Protein AF-D7FXJ7-F1 (afdb_monomer_lite)

Structure (mmCIF, N/CA/C/O backbone):
data_AF-D7FXJ7-F1
#
_entry.id   AF-D7FXJ7-F1
#
loop_
_atom_site.group_PDB
_atom_site.id
_atom_site.type_symbol
_atom_site.label_atom_id
_atom_site.label_alt_id
_atom_site.label_comp_id
_atom_site.label_asym_id
_atom_site.label_entity_id
_atom_site.label_seq_id
_atom_site.pdbx_PDB_ins_code
_atom_site.Cartn_x
_atom_site.Cartn_y
_atom_site.Cartn_z
_atom_site.occupancy
_atom_site.B_iso_or_equiv
_atom_site.auth_seq_id
_atom_site.auth_comp_id
_atom_site.auth_asym_id
_atom_site.auth_atom_id
_atom_site.pdbx_PDB_model_num
ATOM 1 N N . MET A 1 1 ? 1.749 8.175 24.362 1.00 46.69 1 MET A N 1
ATOM 2 C CA . MET A 1 1 ? 0.366 8.619 24.632 1.00 46.69 1 MET A CA 1
ATOM 3 C C . MET A 1 1 ? -0.011 9.619 23.562 1.00 46.69 1 MET A C 1
ATOM 5 O O . MET A 1 1 ? 0.792 10.504 23.292 1.00 46.69 1 MET A O 1
ATOM 9 N N . ALA A 1 2 ? -1.155 9.429 22.905 1.00 59.50 2 ALA A N 1
ATOM 10 C CA . ALA A 1 2 ? -1.706 10.462 22.036 1.00 59.50 2 ALA A CA 1
ATOM 11 C C . ALA A 1 2 ? -2.046 11.692 22.889 1.00 59.50 2 ALA A C 1
ATOM 13 O O . ALA A 1 2 ? -2.495 11.543 24.021 1.00 59.50 2 ALA A O 1
ATOM 14 N N . PHE A 1 3 ? -1.781 12.883 22.360 1.00 66.38 3 PHE A N 1
ATOM 15 C CA . PHE A 1 3 ? -2.050 14.143 23.058 1.00 66.38 3 PHE A CA 1
ATOM 16 C C . PHE A 1 3 ? -3.516 14.591 22.929 1.00 66.38 3 PHE A C 1
ATOM 18 O O . PHE A 1 3 ? -3.937 15.484 23.654 1.00 66.38 3 PHE A O 1
ATOM 25 N N . GLU A 1 4 ? -4.284 13.982 22.018 1.00 75.94 4 GLU A N 1
ATOM 26 C CA . GLU A 1 4 ? -5.730 14.180 21.882 1.00 75.94 4 GLU A CA 1
ATOM 27 C C . GLU A 1 4 ? -6.490 12.946 22.372 1.00 75.94 4 GLU A C 1
ATOM 29 O O . GLU A 1 4 ? -6.101 11.810 22.073 1.00 75.94 4 GLU A O 1
ATOM 34 N N . ASP A 1 5 ? -7.609 13.195 23.056 1.00 79.75 5 ASP A N 1
ATOM 35 C CA . ASP A 1 5 ? -8.573 12.162 23.413 1.00 79.75 5 ASP A CA 1
ATOM 36 C C . ASP A 1 5 ? -9.191 11.522 22.153 1.00 79.75 5 ASP A C 1
ATOM 38 O O . ASP A 1 5 ? -9.406 12.199 21.137 1.00 79.75 5 ASP A O 1
ATOM 42 N N . PRO A 1 6 ? -9.495 10.214 22.193 1.00 80.44 6 PRO A N 1
ATOM 43 C CA . PRO A 1 6 ? -10.129 9.519 21.082 1.00 80.44 6 PRO A CA 1
ATOM 44 C C . PRO A 1 6 ? -11.513 10.110 20.785 1.00 80.44 6 PRO A C 1
ATOM 46 O O . PRO A 1 6 ? -12.365 10.243 21.662 1.00 80.44 6 PRO A O 1
ATOM 49 N N . LYS A 1 7 ? -11.742 10.452 19.513 1.00 84.81 7 LYS A N 1
ATOM 50 C CA . LYS A 1 7 ? -12.994 11.061 19.024 1.00 84.81 7 LYS A CA 1
ATOM 51 C C . LYS A 1 7 ? -14.056 10.012 18.673 1.00 84.81 7 LYS A C 1
ATOM 53 O O . LYS A 1 7 ? -15.235 10.341 18.559 1.00 84.81 7 LYS A O 1
ATOM 58 N N . PHE A 1 8 ? -13.644 8.759 18.492 1.00 87.06 8 PHE A N 1
ATOM 59 C CA . PHE A 1 8 ? -14.483 7.618 18.128 1.00 87.06 8 PHE A CA 1
ATOM 60 C C . PHE A 1 8 ? -14.301 6.461 19.121 1.00 87.06 8 PHE A C 1
ATOM 62 O O . PHE A 1 8 ? -13.324 6.457 19.872 1.00 87.06 8 PHE A O 1
ATOM 69 N N . PRO A 1 9 ? -15.220 5.473 19.135 1.00 86.81 9 PRO A N 1
ATOM 70 C CA . PRO A 1 9 ? -15.098 4.311 20.006 1.00 86.81 9 PRO A CA 1
ATOM 71 C C . PRO A 1 9 ? -13.757 3.602 19.801 1.00 86.81 9 PRO A C 1
ATOM 73 O O . PRO A 1 9 ? -13.431 3.173 18.693 1.00 86.81 9 PRO A O 1
ATOM 76 N N . VAL A 1 10 ? -12.982 3.486 20.877 1.00 88.56 10 VAL A N 1
ATOM 77 C CA . VAL A 1 10 ? -11.701 2.778 20.867 1.00 88.56 10 VAL A CA 1
ATOM 78 C C . VAL A 1 10 ? -11.975 1.281 20.850 1.00 88.56 10 VAL A C 1
ATOM 80 O O . VAL A 1 10 ? -12.662 0.767 21.730 1.00 88.56 10 VAL A O 1
ATOM 83 N N . THR A 1 11 ? -11.431 0.588 19.853 1.00 87.81 11 THR A N 1
ATOM 84 C CA . THR A 1 11 ? -11.492 -0.879 19.777 1.00 87.81 11 THR A CA 1
ATOM 85 C C . THR A 1 11 ? -10.275 -1.501 20.455 1.00 87.81 11 THR A C 1
ATOM 87 O O . THR A 1 11 ? -10.416 -2.434 21.239 1.00 87.81 11 THR A O 1
ATOM 90 N N . ASP A 1 12 ? -9.086 -0.960 20.181 1.00 86.19 12 ASP A N 1
ATOM 91 C CA . ASP A 1 12 ? -7.822 -1.384 20.781 1.00 86.19 12 ASP A CA 1
ATOM 92 C C . ASP A 1 12 ? -6.934 -0.144 21.013 1.00 86.19 12 ASP A C 1
ATOM 94 O O . ASP A 1 12 ? -6.578 0.541 20.048 1.00 86.19 12 ASP A O 1
ATOM 98 N N . PRO A 1 13 ? -6.594 0.193 22.270 1.00 82.38 13 PRO A N 1
ATOM 99 C CA . PRO A 1 13 ? -5.785 1.367 22.592 1.00 82.38 13 PRO A CA 1
ATOM 100 C C . PRO A 1 13 ? -4.293 1.208 22.256 1.00 82.38 13 PRO A C 1
ATOM 102 O O . PRO A 1 13 ? -3.591 2.218 22.164 1.00 82.38 13 PRO A O 1
ATOM 105 N N . ALA A 1 14 ? -3.788 -0.019 22.085 1.00 86.81 14 ALA A N 1
ATOM 106 C CA . ALA A 1 14 ? -2.379 -0.283 21.783 1.00 86.81 14 ALA A CA 1
ATOM 107 C C . ALA A 1 14 ? -2.223 -1.463 20.804 1.00 86.81 14 ALA A C 1
ATOM 109 O O . ALA A 1 14 ? -1.624 -2.486 21.152 1.00 86.81 14 ALA A O 1
ATOM 110 N N . PRO A 1 15 ? -2.730 -1.330 19.564 1.00 85.75 15 PRO A N 1
ATOM 111 C CA . PRO A 1 15 ? -2.773 -2.441 18.633 1.00 85.75 15 PRO A CA 1
ATOM 112 C C . PRO A 1 15 ? -1.375 -2.822 18.149 1.00 85.75 15 PRO A C 1
ATOM 114 O O . PRO A 1 15 ? -0.576 -1.986 17.716 1.00 85.75 15 PRO A O 1
ATOM 117 N N . GLY A 1 16 ? -1.097 -4.124 18.186 1.00 88.88 16 GLY A N 1
ATOM 118 C CA . GLY A 1 16 ? 0.100 -4.699 17.589 1.00 88.88 16 GLY A CA 1
ATOM 119 C C . GLY A 1 16 ? 0.068 -4.638 16.059 1.00 88.88 16 GLY A C 1
ATOM 120 O O . GLY A 1 16 ? -0.986 -4.517 15.434 1.00 88.88 16 GLY A O 1
ATOM 121 N N . MET A 1 17 ? 1.238 -4.790 15.434 1.00 86.38 17 MET A N 1
ATOM 122 C CA . MET A 1 17 ? 1.391 -4.718 13.975 1.00 86.38 17 MET A CA 1
ATOM 123 C C . MET A 1 17 ? 0.469 -5.696 13.221 1.00 86.38 17 MET A C 1
ATOM 125 O O . MET A 1 17 ? -0.135 -5.320 12.218 1.00 86.38 17 MET A O 1
ATOM 129 N N . GLY A 1 18 ? 0.310 -6.926 13.726 1.00 88.81 18 GLY A N 1
ATOM 130 C CA . GLY A 1 18 ? -0.577 -7.928 13.125 1.00 88.81 18 GLY A CA 1
ATOM 131 C C . GLY A 1 18 ? -2.048 -7.500 13.111 1.00 88.81 18 GLY A C 1
ATOM 132 O O . GLY A 1 18 ? -2.723 -7.674 12.102 1.00 88.81 18 GLY A O 1
ATOM 133 N N . THR A 1 19 ? -2.525 -6.866 14.184 1.00 90.50 19 THR A N 1
ATOM 134 C CA . THR A 1 19 ? -3.902 -6.358 14.284 1.00 90.50 19 THR A CA 1
ATOM 135 C C . THR A 1 19 ? -4.133 -5.187 13.332 1.00 90.50 19 THR A C 1
ATOM 137 O O . THR A 1 19 ? -5.157 -5.131 12.657 1.00 90.50 19 THR A O 1
ATOM 140 N N . VAL A 1 20 ? -3.159 -4.278 13.214 1.00 90.94 20 VAL A N 1
ATOM 141 C CA . VAL A 1 20 ? -3.244 -3.121 12.307 1.00 90.94 20 VAL A CA 1
ATOM 142 C C . VAL A 1 20 ? -3.367 -3.569 10.851 1.00 90.94 20 VAL A C 1
ATOM 144 O O . VAL A 1 20 ? -4.261 -3.105 10.142 1.00 90.94 20 VAL A O 1
ATOM 147 N N . PHE A 1 21 ? -2.508 -4.490 10.405 1.00 90.12 21 PHE A N 1
ATOM 148 C CA . PHE A 1 21 ? -2.560 -4.995 9.030 1.00 90.12 21 PHE A CA 1
ATOM 149 C C . PHE A 1 21 ? -3.716 -5.979 8.791 1.00 90.12 21 PHE A C 1
ATOM 151 O O . PHE A 1 21 ? -4.219 -6.058 7.673 1.00 90.12 21 PHE A O 1
ATOM 158 N N . GLY A 1 22 ? -4.188 -6.678 9.826 1.00 89.56 22 GLY A N 1
ATOM 159 C CA . GLY A 1 22 ? -5.402 -7.498 9.760 1.00 89.56 22 GLY A CA 1
ATOM 160 C C . GLY A 1 22 ? -6.696 -6.680 9.662 1.00 89.56 22 GLY A C 1
ATOM 161 O O . GLY A 1 22 ? -7.694 -7.181 9.155 1.00 89.56 22 GLY A O 1
ATOM 162 N N . ASN A 1 23 ? -6.675 -5.416 10.097 1.00 91.94 23 ASN A N 1
ATOM 163 C CA . ASN A 1 23 ? -7.814 -4.492 10.072 1.00 91.94 23 ASN A CA 1
ATOM 164 C C . ASN A 1 23 ? -7.815 -3.545 8.849 1.00 91.94 23 ASN A C 1
ATOM 166 O O . ASN A 1 23 ? -8.461 -2.491 8.853 1.00 91.94 23 ASN A O 1
ATOM 170 N N . LEU A 1 24 ? -7.063 -3.879 7.796 1.00 92.12 24 LEU A N 1
ATOM 171 C CA . LEU A 1 24 ? -7.110 -3.133 6.539 1.00 92.12 24 LEU A CA 1
ATOM 172 C C . LEU A 1 24 ? -8.466 -3.308 5.849 1.00 92.12 24 LEU A C 1
ATOM 174 O O . LEU A 1 24 ? -9.013 -4.407 5.785 1.00 92.12 24 LEU A O 1
ATOM 178 N N . ASN A 1 25 ? -8.990 -2.221 5.288 1.00 92.50 25 ASN A N 1
ATOM 179 C CA . ASN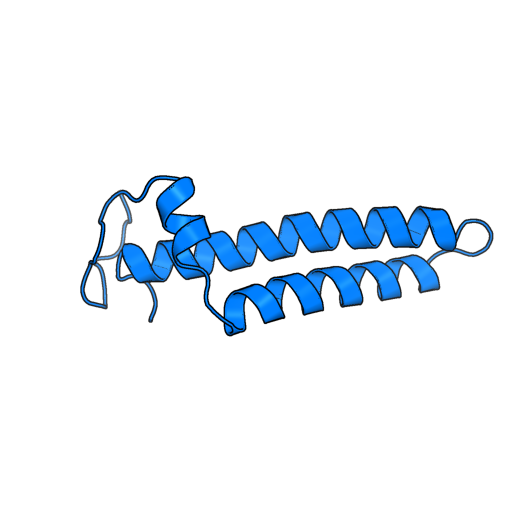 A 1 25 ? -10.223 -2.228 4.508 1.00 92.50 25 ASN A CA 1
ATOM 180 C C . ASN A 1 25 ? -9.954 -1.964 3.015 1.00 92.50 25 ASN A C 1
ATOM 182 O O . ASN A 1 25 ? -8.828 -1.691 2.594 1.00 92.50 25 ASN A O 1
ATOM 186 N N . ALA A 1 26 ? -11.011 -2.024 2.200 1.00 93.75 26 ALA A N 1
ATOM 187 C CA . ALA A 1 26 ? -10.913 -1.805 0.757 1.00 93.75 26 ALA A CA 1
ATOM 188 C C . ALA A 1 26 ? -10.297 -0.439 0.391 1.00 93.75 26 ALA A C 1
ATOM 190 O O . ALA A 1 26 ? -9.548 -0.344 -0.580 1.00 93.75 26 ALA A O 1
ATOM 191 N N . THR A 1 27 ? -10.564 0.606 1.178 1.00 93.75 27 THR A N 1
ATOM 192 C CA . THR A 1 27 ? -10.015 1.953 0.960 1.00 93.75 27 THR A CA 1
ATOM 193 C C . THR A 1 27 ? -8.517 2.008 1.246 1.00 93.75 27 THR A C 1
ATOM 195 O O . THR A 1 27 ? -7.779 2.690 0.533 1.00 93.75 27 THR A O 1
ATOM 198 N N . ASP A 1 28 ? -8.033 1.278 2.249 1.00 93.38 28 ASP A N 1
ATOM 199 C CA . ASP A 1 28 ? -6.600 1.214 2.533 1.00 93.38 28 ASP A CA 1
ATOM 200 C C . ASP A 1 28 ? -5.861 0.438 1.443 1.00 93.38 28 ASP A C 1
ATOM 202 O O . ASP A 1 28 ? -4.824 0.888 0.960 1.00 93.38 28 ASP A O 1
ATOM 206 N N . VAL A 1 29 ? -6.430 -0.681 0.982 1.00 93.69 29 VAL A N 1
ATOM 207 C CA . VAL A 1 29 ? -5.882 -1.439 -0.153 1.00 93.69 29 VAL A CA 1
ATOM 208 C C . VAL A 1 29 ? -5.847 -0.563 -1.405 1.00 93.69 29 VAL A C 1
ATOM 210 O O . VAL A 1 29 ? -4.822 -0.497 -2.082 1.00 93.69 29 VAL A O 1
ATOM 213 N N . ALA A 1 30 ? -6.920 0.184 -1.681 1.00 95.88 30 ALA A N 1
ATOM 214 C CA . ALA A 1 30 ? -6.946 1.146 -2.779 1.00 95.88 30 ALA A CA 1
ATOM 215 C C . ALA A 1 30 ? -5.867 2.229 -2.616 1.00 95.88 30 ALA A C 1
ATOM 217 O O . ALA A 1 30 ? -5.210 2.584 -3.591 1.00 95.88 30 ALA A O 1
ATOM 218 N N . THR A 1 31 ? -5.626 2.707 -1.392 1.00 94.19 31 THR A N 1
ATOM 219 C CA . THR A 1 31 ? -4.566 3.685 -1.095 1.00 94.19 31 THR A CA 1
ATOM 220 C C . THR A 1 31 ? -3.186 3.120 -1.430 1.00 94.19 31 THR A C 1
ATOM 222 O O . THR A 1 31 ? -2.400 3.791 -2.099 1.00 94.19 31 THR A O 1
ATOM 225 N N . VAL A 1 32 ? -2.904 1.872 -1.044 1.00 95.88 32 VAL A N 1
ATOM 226 C CA . VAL A 1 32 ? -1.645 1.187 -1.382 1.00 95.88 32 VAL A CA 1
ATOM 227 C C . VAL A 1 32 ? -1.491 1.047 -2.895 1.00 95.88 32 VAL A C 1
ATOM 229 O O . VAL A 1 32 ? -0.435 1.370 -3.441 1.00 95.88 32 VAL A O 1
ATOM 232 N N . VAL A 1 33 ? -2.543 0.606 -3.589 1.00 96.25 33 VAL A N 1
ATOM 233 C CA . VAL A 1 33 ? -2.527 0.407 -5.045 1.00 96.25 33 VAL A CA 1
ATOM 234 C C . VAL A 1 33 ? -2.304 1.728 -5.778 1.00 96.25 33 VAL A C 1
ATOM 236 O O . VAL A 1 33 ? -1.436 1.800 -6.646 1.00 96.25 33 VAL A O 1
ATOM 239 N N . VAL A 1 34 ? -3.030 2.786 -5.412 1.00 96.44 34 VAL A N 1
ATOM 240 C CA . VAL A 1 34 ? -2.899 4.110 -6.036 1.00 96.44 34 VAL A CA 1
ATOM 241 C C . VAL A 1 34 ? -1.517 4.705 -5.772 1.00 96.44 34 VAL A C 1
ATOM 243 O O . VAL A 1 34 ? -0.894 5.214 -6.703 1.00 96.44 34 VAL A O 1
ATOM 246 N N . ALA A 1 35 ? -0.997 4.600 -4.546 1.00 95.62 35 ALA A N 1
ATOM 247 C CA . ALA A 1 35 ? 0.346 5.076 -4.215 1.00 95.62 35 ALA A CA 1
ATOM 248 C C . ALA A 1 35 ? 1.428 4.327 -5.012 1.00 95.62 35 ALA A C 1
ATOM 250 O O . ALA A 1 35 ? 2.326 4.947 -5.588 1.00 95.62 35 ALA A O 1
ATOM 251 N N . THR A 1 36 ? 1.314 3.001 -5.106 1.00 96.12 36 THR A N 1
ATOM 252 C CA . THR A 1 36 ? 2.243 2.141 -5.856 1.00 96.12 36 THR A CA 1
ATOM 253 C C . THR A 1 36 ? 2.188 2.425 -7.356 1.00 96.12 36 THR A C 1
ATOM 255 O O . THR A 1 36 ? 3.216 2.654 -7.987 1.00 96.12 36 THR A O 1
ATOM 258 N N . ALA A 1 37 ? 0.992 2.463 -7.943 1.00 95.56 37 ALA A N 1
ATOM 259 C CA . ALA A 1 37 ? 0.821 2.706 -9.372 1.00 95.56 37 ALA A CA 1
ATOM 260 C C . ALA A 1 37 ? 1.224 4.137 -9.760 1.00 95.56 37 ALA A C 1
ATOM 262 O O . ALA A 1 37 ? 1.911 4.338 -10.762 1.00 95.56 37 ALA A O 1
ATOM 263 N N . GLY A 1 38 ? 0.841 5.129 -8.951 1.00 95.38 38 GLY A N 1
ATOM 264 C CA . GLY A 1 38 ? 1.163 6.535 -9.189 1.00 95.38 38 GLY A CA 1
ATOM 265 C C . GLY A 1 38 ? 2.667 6.801 -9.156 1.00 95.38 38 GLY A C 1
ATOM 266 O O . GLY A 1 38 ? 3.207 7.424 -10.070 1.00 95.38 38 GLY A O 1
ATOM 267 N N . SER A 1 39 ? 3.364 6.271 -8.150 1.00 93.81 39 SER A N 1
ATOM 268 C CA . SER A 1 39 ? 4.825 6.386 -8.037 1.00 93.81 39 SER A CA 1
ATOM 269 C C . SER A 1 39 ? 5.569 5.624 -9.139 1.00 93.81 39 SER A C 1
ATOM 271 O O . SER A 1 39 ? 6.494 6.173 -9.739 1.00 93.81 39 SER A O 1
ATOM 273 N N . ALA A 1 40 ? 5.139 4.406 -9.482 1.00 94.38 40 ALA A N 1
ATOM 274 C CA . ALA A 1 40 ? 5.713 3.640 -10.586 1.00 94.38 40 ALA A CA 1
ATOM 275 C C . ALA A 1 40 ? 5.579 4.386 -11.923 1.00 94.38 40 ALA A C 1
ATOM 277 O O . ALA A 1 40 ? 6.557 4.520 -12.663 1.00 94.38 40 ALA A O 1
ATOM 278 N N . ALA A 1 41 ? 4.390 4.923 -12.215 1.00 93.94 41 ALA A N 1
ATOM 279 C CA . ALA A 1 41 ? 4.129 5.694 -13.428 1.00 93.94 41 ALA A CA 1
ATOM 280 C C . ALA A 1 41 ? 4.957 6.989 -13.474 1.00 93.94 41 ALA A C 1
ATOM 282 O O . ALA A 1 41 ? 5.529 7.329 -14.516 1.00 93.94 41 ALA A O 1
ATOM 283 N N . TRP A 1 42 ? 5.068 7.688 -12.341 1.00 92.81 42 TRP A N 1
ATOM 284 C CA . TRP A 1 42 ? 5.890 8.890 -12.219 1.00 92.81 42 TRP A CA 1
ATOM 285 C C . TRP A 1 42 ? 7.365 8.595 -12.517 1.00 92.81 42 TRP A C 1
ATOM 287 O O . TRP A 1 42 ? 7.975 9.241 -13.375 1.00 92.81 42 TRP A O 1
ATOM 297 N N . CYS A 1 43 ? 7.926 7.564 -11.884 1.00 91.12 43 CYS A N 1
ATOM 298 C CA . CYS A 1 43 ? 9.319 7.179 -12.084 1.00 91.12 43 CYS A CA 1
ATOM 299 C C . CYS A 1 43 ? 9.580 6.626 -13.493 1.00 91.12 43 CYS A C 1
ATOM 301 O O . CYS A 1 43 ? 10.611 6.941 -14.091 1.00 91.12 43 CYS A O 1
ATOM 303 N N . PHE A 1 44 ? 8.643 5.889 -14.092 1.00 90.56 44 PHE A N 1
ATOM 304 C CA . PHE A 1 44 ? 8.773 5.452 -15.485 1.00 90.56 44 PHE A CA 1
ATOM 305 C C . PHE A 1 44 ? 8.910 6.640 -16.453 1.00 90.56 44 PHE A C 1
ATOM 307 O O . PHE A 1 44 ? 9.693 6.595 -17.405 1.00 90.56 44 PHE A O 1
ATOM 314 N N . LYS A 1 45 ? 8.166 7.727 -16.211 1.00 89.88 45 LYS A N 1
ATOM 315 C CA . LYS A 1 45 ? 8.179 8.926 -17.063 1.00 89.88 45 LYS A CA 1
ATOM 316 C C . LYS A 1 45 ? 9.407 9.816 -16.830 1.00 89.88 45 LYS A C 1
ATOM 318 O O . LYS A 1 45 ? 9.862 10.461 -17.775 1.00 89.88 45 LYS A O 1
ATOM 323 N N . GLY A 1 46 ? 9.937 9.849 -15.607 1.00 83.19 46 GLY A N 1
ATOM 324 C CA . GLY A 1 46 ? 10.956 10.813 -15.175 1.00 83.19 46 GLY A CA 1
ATOM 325 C C . GLY A 1 46 ? 12.367 10.624 -15.745 1.00 83.19 46 GLY A C 1
ATOM 326 O O . GLY A 1 46 ? 13.131 11.584 -15.767 1.00 83.19 46 GLY A O 1
ATOM 327 N N . VAL A 1 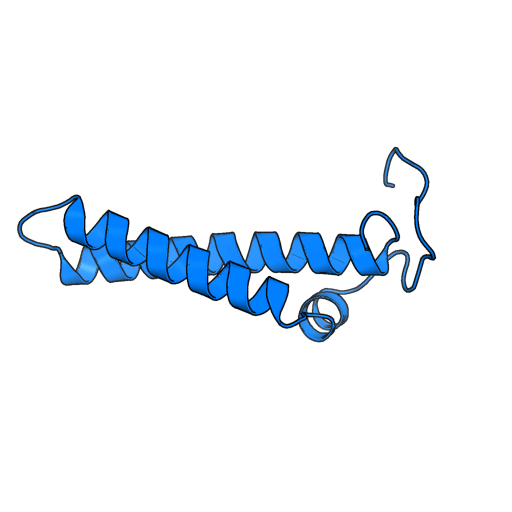47 ? 12.733 9.430 -16.230 1.00 85.81 47 VAL A N 1
ATOM 328 C CA . VAL A 1 47 ? 14.108 9.137 -16.687 1.00 85.81 47 VAL A CA 1
ATOM 329 C C . VAL A 1 47 ? 14.101 8.464 -18.062 1.00 85.81 47 VAL A C 1
ATOM 331 O O . VAL A 1 47 ? 13.310 7.561 -18.324 1.00 85.81 47 VAL A O 1
ATOM 334 N N . LYS A 1 48 ? 14.986 8.888 -18.974 1.00 84.56 48 LYS A N 1
ATOM 335 C CA . LYS A 1 48 ? 15.217 8.215 -20.267 1.00 84.56 48 LYS A CA 1
ATOM 336 C C . LYS A 1 48 ? 16.410 7.257 -20.138 1.00 84.56 48 LYS A C 1
ATOM 338 O O . LYS A 1 48 ? 17.407 7.611 -19.529 1.00 84.56 48 LYS A O 1
ATOM 343 N N . GLY A 1 49 ? 16.296 6.047 -20.691 1.00 86.69 49 GLY A N 1
ATOM 344 C CA . GLY A 1 49 ? 17.360 5.026 -20.691 1.00 86.69 49 GLY A CA 1
ATOM 345 C C . GLY A 1 49 ? 17.190 3.902 -19.659 1.00 86.69 49 GLY A C 1
ATOM 346 O O . GLY A 1 49 ? 17.457 2.754 -19.982 1.00 86.69 49 GLY A O 1
ATOM 347 N N . VAL A 1 50 ? 16.649 4.189 -18.468 1.00 91.00 50 VAL A N 1
ATOM 348 C CA . VAL A 1 50 ? 16.470 3.197 -17.376 1.00 91.00 50 VAL A CA 1
ATOM 349 C C . VAL A 1 50 ? 15.032 3.129 -16.852 1.00 91.00 50 VAL A C 1
ATOM 351 O O . VAL A 1 50 ? 14.784 2.919 -15.669 1.00 91.00 50 VAL A O 1
ATOM 354 N N . ARG A 1 51 ? 14.054 3.311 -17.743 1.00 89.44 51 ARG A N 1
ATOM 355 C CA . ARG A 1 51 ? 12.627 3.421 -17.387 1.00 89.44 51 ARG A CA 1
ATOM 356 C C . ARG A 1 51 ? 12.090 2.232 -16.596 1.00 89.44 51 ARG A C 1
ATOM 358 O O . ARG A 1 51 ? 11.364 2.439 -15.633 1.00 89.44 51 ARG A O 1
ATOM 365 N N . GLY A 1 52 ? 12.456 1.011 -16.993 1.00 90.31 52 GLY A N 1
ATOM 366 C CA . GLY A 1 52 ? 12.034 -0.217 -16.313 1.00 90.31 52 GLY A CA 1
ATOM 367 C C . GLY A 1 52 ? 12.534 -0.272 -14.866 1.00 90.31 52 GLY A C 1
ATOM 368 O O . GLY A 1 52 ? 11.712 -0.229 -13.955 1.00 90.31 52 GLY A O 1
ATOM 369 N N . PRO A 1 53 ? 13.861 -0.275 -14.634 1.00 92.94 53 PRO A N 1
ATOM 370 C CA . PRO A 1 53 ? 14.421 -0.249 -13.283 1.00 92.94 53 PRO A CA 1
ATOM 371 C C . PRO A 1 53 ? 13.925 0.932 -12.441 1.00 92.94 53 PRO A C 1
ATOM 373 O O . PRO A 1 53 ? 13.579 0.754 -11.276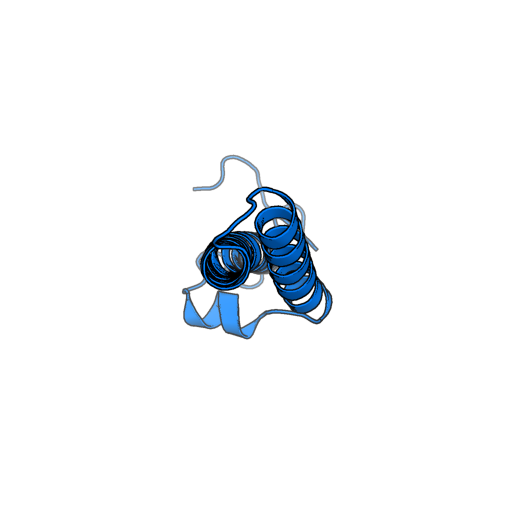 1.00 92.94 53 PRO A O 1
ATOM 376 N N . ASN A 1 54 ? 13.808 2.126 -13.031 1.00 93.00 54 ASN A N 1
ATOM 377 C CA . ASN A 1 54 ? 13.324 3.299 -12.307 1.00 93.00 54 ASN A CA 1
ATOM 378 C C . ASN A 1 54 ? 11.851 3.157 -11.892 1.00 93.00 54 ASN A C 1
ATOM 380 O O . ASN A 1 54 ? 11.483 3.561 -10.794 1.00 93.00 54 ASN A O 1
ATOM 384 N N . ALA A 1 55 ? 11.008 2.548 -12.729 1.00 93.50 55 ALA A N 1
ATOM 385 C CA . ALA A 1 55 ? 9.622 2.250 -12.376 1.00 93.50 55 ALA A CA 1
ATOM 386 C C . ALA A 1 55 ? 9.513 1.221 -11.244 1.00 93.50 55 ALA A C 1
ATOM 388 O O . ALA A 1 55 ? 8.640 1.369 -10.396 1.00 93.50 55 ALA A O 1
ATOM 389 N N . VAL A 1 56 ? 10.409 0.226 -11.189 1.00 94.81 56 VAL A N 1
ATOM 390 C CA . VAL A 1 56 ? 10.469 -0.746 -10.080 1.00 94.81 56 VAL A CA 1
ATOM 391 C C . VAL A 1 56 ? 10.823 -0.051 -8.765 1.00 94.81 56 VAL A C 1
ATOM 393 O O . VAL A 1 56 ? 10.179 -0.308 -7.752 1.00 94.81 56 VAL A O 1
ATOM 396 N N . VAL A 1 57 ? 11.790 0.872 -8.784 1.00 94.81 57 VAL A N 1
ATOM 397 C CA . VAL A 1 57 ? 12.129 1.693 -7.608 1.00 94.81 57 VAL A CA 1
ATOM 398 C C . VAL A 1 57 ? 10.967 2.611 -7.220 1.00 94.81 57 VAL A C 1
ATOM 400 O O . VAL A 1 57 ? 10.645 2.744 -6.044 1.00 94.81 57 VAL A O 1
ATOM 403 N N . GLY A 1 58 ? 10.291 3.217 -8.199 1.00 94.31 58 GLY A N 1
ATOM 404 C CA . GLY A 1 58 ? 9.077 3.995 -7.951 1.00 94.31 58 GLY A CA 1
ATOM 405 C C . GLY A 1 58 ? 8.002 3.158 -7.263 1.00 94.31 58 GLY A C 1
ATOM 406 O O . GLY A 1 58 ? 7.505 3.550 -6.213 1.00 94.31 58 GLY A O 1
ATOM 407 N N . ALA A 1 59 ? 7.714 1.972 -7.801 1.00 95.56 59 ALA A N 1
ATOM 408 C CA . ALA A 1 59 ? 6.739 1.044 -7.245 1.00 95.56 59 ALA A CA 1
ATOM 409 C C . ALA A 1 59 ? 7.092 0.613 -5.815 1.00 95.56 59 ALA A C 1
ATOM 411 O O . ALA A 1 59 ? 6.210 0.589 -4.963 1.00 95.56 59 ALA A O 1
ATOM 412 N N . SER A 1 60 ? 8.358 0.302 -5.515 1.00 96.12 60 SER A N 1
ATOM 413 C CA . SER A 1 60 ? 8.755 -0.102 -4.160 1.00 96.12 60 SER A CA 1
ATOM 414 C C . SER A 1 60 ? 8.609 1.038 -3.148 1.00 96.12 60 SER A C 1
ATOM 416 O O . SER A 1 60 ? 8.114 0.813 -2.042 1.00 96.12 60 SER A O 1
ATOM 418 N N . LEU A 1 61 ? 8.948 2.271 -3.537 1.00 95.19 61 LEU A N 1
ATOM 419 C CA . LEU A 1 61 ? 8.727 3.461 -2.710 1.00 95.19 61 LEU A CA 1
ATOM 420 C C . LEU A 1 61 ? 7.236 3.738 -2.493 1.00 95.19 61 LEU A C 1
ATOM 422 O O . LEU A 1 61 ? 6.822 4.033 -1.372 1.00 95.19 61 LEU A O 1
ATOM 426 N N . GLY A 1 62 ? 6.420 3.613 -3.540 1.00 94.88 62 GLY A N 1
ATOM 427 C CA . GLY A 1 62 ? 4.972 3.772 -3.434 1.00 94.88 62 GLY A CA 1
ATOM 428 C C . GLY A 1 62 ? 4.302 2.690 -2.608 1.00 94.88 62 GLY A C 1
ATOM 429 O O . GLY A 1 62 ? 3.387 2.998 -1.852 1.00 94.88 62 GLY A O 1
ATOM 430 N N . LEU A 1 63 ? 4.777 1.448 -2.699 1.00 96.25 63 LEU A N 1
ATOM 431 C CA . LEU A 1 63 ? 4.302 0.351 -1.866 1.00 96.25 63 LEU A CA 1
ATOM 432 C C . LEU A 1 63 ? 4.614 0.629 -0.396 1.00 96.25 63 LEU A C 1
ATOM 434 O O . LEU A 1 63 ? 3.728 0.523 0.447 1.00 96.25 63 LEU A O 1
ATOM 438 N N . MET A 1 64 ? 5.846 1.046 -0.093 1.00 96.62 64 MET A N 1
ATOM 439 C CA . MET A 1 64 ? 6.248 1.399 1.268 1.00 96.62 64 MET A CA 1
ATOM 440 C C . MET A 1 64 ? 5.414 2.566 1.812 1.00 96.62 64 MET A C 1
ATOM 442 O O . MET A 1 64 ? 4.811 2.448 2.877 1.00 96.62 64 MET A O 1
ATOM 446 N N 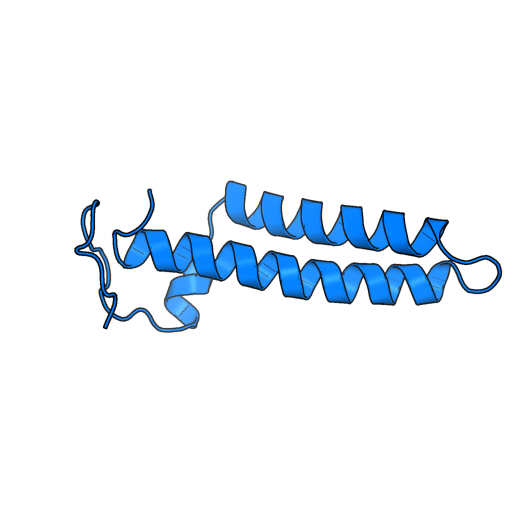. GLY A 1 65 ? 5.317 3.669 1.064 1.00 94.44 65 GLY A N 1
ATOM 447 C CA . GLY A 1 65 ? 4.527 4.835 1.469 1.00 94.44 65 GLY A CA 1
ATOM 448 C C . GLY A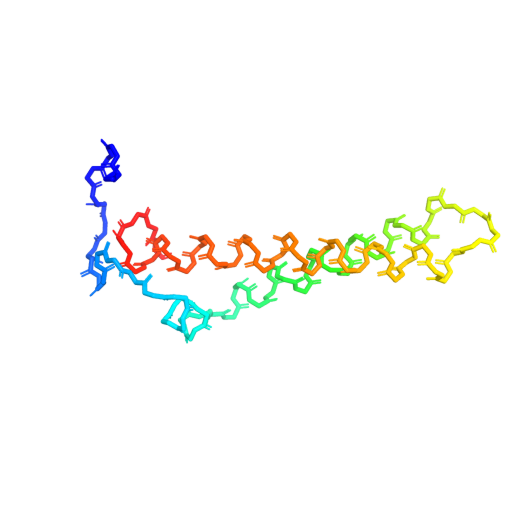 1 65 ? 3.033 4.527 1.586 1.00 94.44 65 GLY A C 1
ATOM 449 O O . GLY A 1 65 ? 2.383 4.937 2.545 1.00 94.44 65 GLY A O 1
ATOM 450 N N . GLY A 1 66 ? 2.493 3.743 0.655 1.00 94.31 66 GLY A N 1
ATOM 451 C CA . GLY A 1 66 ? 1.105 3.298 0.662 1.00 94.31 66 GLY A CA 1
ATOM 452 C C . GLY A 1 66 ? 0.778 2.424 1.869 1.00 94.31 66 GLY A C 1
ATOM 453 O O . GLY A 1 66 ? -0.220 2.672 2.541 1.00 94.31 66 GLY A O 1
ATOM 454 N N . LEU A 1 67 ? 1.629 1.442 2.187 1.00 93.88 67 LEU A N 1
ATOM 455 C CA . LEU A 1 67 ? 1.456 0.573 3.357 1.00 93.88 67 LEU A CA 1
ATOM 456 C C . LEU A 1 67 ? 1.567 1.349 4.668 1.00 93.88 67 LEU A C 1
ATOM 458 O O . LEU A 1 67 ? 0.821 1.070 5.602 1.00 93.88 67 LEU A O 1
ATOM 462 N N . MET A 1 68 ? 2.452 2.344 4.738 1.00 95.19 68 MET A N 1
ATOM 463 C CA . MET A 1 68 ? 2.546 3.228 5.901 1.00 95.19 68 MET A CA 1
ATOM 464 C C . MET A 1 68 ? 1.269 4.054 6.088 1.00 95.19 68 MET A C 1
ATOM 466 O O . MET A 1 68 ? 0.751 4.118 7.200 1.00 95.19 68 MET A O 1
ATOM 470 N N . LEU A 1 69 ? 0.723 4.633 5.015 1.00 94.00 69 LEU A N 1
ATOM 471 C CA . LEU A 1 69 ? -0.528 5.401 5.072 1.00 94.00 69 LEU A CA 1
ATOM 472 C C . LEU A 1 69 ? -1.728 4.525 5.452 1.00 94.00 69 LEU A C 1
ATOM 474 O O . LEU A 1 69 ? -2.529 4.914 6.300 1.00 94.00 69 LEU A O 1
ATOM 478 N N . ALA A 1 70 ? -1.819 3.333 4.864 1.00 92.69 70 ALA A N 1
ATOM 479 C CA . ALA A 1 70 ? -2.823 2.319 5.178 1.00 92.69 70 ALA A CA 1
ATOM 480 C C . ALA A 1 70 ? -2.713 1.807 6.629 1.00 92.69 70 ALA A C 1
ATOM 482 O O . ALA A 1 70 ? -3.710 1.603 7.320 1.00 92.69 70 ALA A O 1
ATOM 483 N N . GLY A 1 71 ? -1.486 1.628 7.121 1.00 91.81 71 GLY A N 1
ATOM 484 C CA . GLY A 1 71 ? -1.228 1.268 8.511 1.00 91.81 71 GLY A CA 1
ATOM 485 C C .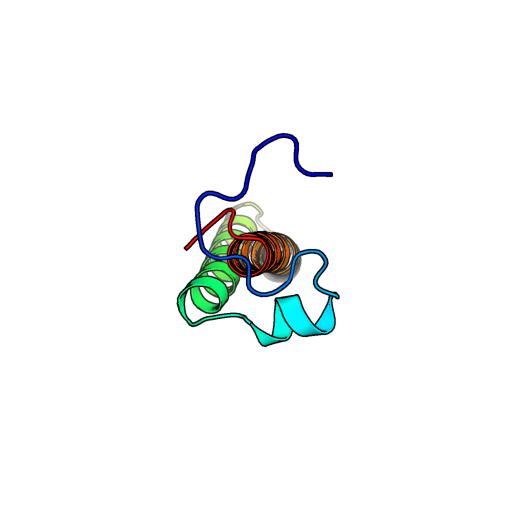 GLY A 1 71 ? -1.646 2.380 9.472 1.00 91.81 71 GLY A C 1
ATOM 486 O O . GLY A 1 71 ? -2.295 2.110 10.478 1.00 91.81 71 GLY A O 1
ATOM 487 N N . GLN A 1 72 ? -1.346 3.640 9.145 1.00 91.75 72 GLN A N 1
ATOM 488 C CA . GLN A 1 72 ? -1.754 4.801 9.943 1.00 91.75 72 GLN A CA 1
ATOM 489 C C . GLN A 1 72 ? -3.274 4.982 9.975 1.00 91.75 72 GLN A C 1
ATOM 491 O O . GLN A 1 72 ? -3.832 5.256 11.039 1.00 91.75 72 GLN A O 1
ATOM 496 N N . SER A 1 73 ? -3.965 4.809 8.843 1.00 91.62 73 SER A N 1
ATOM 497 C CA . SER A 1 73 ? -5.430 4.863 8.811 1.00 91.62 73 SER A CA 1
ATOM 498 C C . SER A 1 73 ? -6.040 3.745 9.648 1.00 91.62 73 SER A C 1
ATOM 500 O O . SER A 1 73 ? -6.915 4.028 10.463 1.00 91.62 73 SER A O 1
ATOM 502 N N . SER A 1 74 ? -5.549 2.513 9.513 1.00 90.88 74 SER A N 1
ATOM 503 C CA . SER A 1 74 ? -6.022 1.369 10.299 1.00 90.88 74 SER A CA 1
ATOM 504 C C . SER A 1 74 ? -5.761 1.526 11.797 1.00 90.88 74 SER A C 1
ATOM 506 O O . SER A 1 74 ? -6.674 1.343 12.605 1.00 90.88 74 SER A O 1
ATOM 508 N N . PHE A 1 75 ? -4.559 1.956 12.181 1.00 90.62 75 PHE A N 1
ATOM 509 C CA . PHE A 1 75 ? -4.222 2.257 13.572 1.00 90.62 75 PHE A CA 1
ATOM 510 C C . PHE A 1 75 ? -5.129 3.351 14.145 1.00 90.62 75 PHE A C 1
ATOM 512 O O . PHE A 1 75 ? -5.645 3.217 15.254 1.00 90.62 75 PHE A O 1
ATOM 519 N N . GLY A 1 76 ? -5.378 4.412 13.371 1.00 88.19 76 GLY A N 1
ATOM 520 C CA . GLY A 1 76 ? -6.288 5.486 13.758 1.00 88.19 76 GLY A CA 1
ATOM 521 C C . GLY A 1 76 ? -7.715 4.994 14.003 1.00 88.19 76 GLY A C 1
ATOM 522 O O . GLY A 1 76 ? -8.368 5.479 14.922 1.00 88.19 76 GLY A O 1
ATOM 523 N N . ARG A 1 77 ? -8.189 4.003 13.238 1.00 90.69 77 ARG A N 1
ATOM 524 C CA . ARG A 1 77 ? -9.504 3.379 13.465 1.00 90.69 77 ARG A CA 1
ATOM 525 C C . ARG A 1 77 ? -9.553 2.576 14.754 1.00 90.69 77 ARG A C 1
ATOM 527 O O . ARG A 1 77 ? -10.501 2.702 15.519 1.00 90.69 77 ARG A O 1
ATOM 534 N N . LEU A 1 78 ? -8.516 1.788 15.022 1.00 88.12 78 LEU A N 1
ATOM 535 C CA . LEU A 1 78 ? -8.445 0.956 16.226 1.00 88.12 78 LEU A CA 1
ATOM 536 C C . LEU A 1 78 ? -8.353 1.799 17.502 1.00 88.12 78 LEU A C 1
ATOM 538 O O . LEU A 1 78 ? -9.042 1.514 18.482 1.00 88.12 78 LEU A O 1
ATOM 542 N N . THR A 1 79 ? -7.572 2.877 17.450 1.00 88.31 79 THR A N 1
ATOM 543 C CA . THR A 1 79 ? -7.356 3.799 18.573 1.00 88.31 79 THR A CA 1
ATOM 544 C C . THR A 1 79 ? -8.420 4.893 18.695 1.00 88.31 79 THR A C 1
ATOM 546 O O . THR A 1 79 ? -8.315 5.746 19.571 1.00 88.31 79 THR A O 1
ATOM 549 N N . GLY A 1 80 ? -9.448 4.900 17.838 1.00 84.88 80 GLY A N 1
ATOM 550 C CA . GLY A 1 80 ? -10.543 5.875 17.901 1.00 84.88 80 GLY A CA 1
ATOM 551 C C . GLY A 1 80 ? -10.168 7.295 17.450 1.00 84.88 80 GLY A C 1
ATOM 552 O O . GLY A 1 80 ? -10.916 8.242 17.691 1.00 84.88 80 GLY A O 1
ATOM 553 N N . GLN A 1 81 ? -9.027 7.473 16.782 1.00 85.31 81 GLN A N 1
ATOM 554 C CA . GLN A 1 81 ? -8.616 8.751 16.182 1.00 85.31 81 GLN A CA 1
ATOM 555 C C . GLN A 1 81 ? -9.264 8.997 14.813 1.00 85.31 81 GLN A C 1
ATOM 557 O O . GLN A 1 81 ? -9.375 10.138 14.361 1.00 85.31 81 GLN A O 1
ATOM 562 N N . ARG A 1 82 ? -9.703 7.931 14.140 1.00 81.62 82 ARG A N 1
ATOM 563 C CA . ARG A 1 82 ? -10.298 7.958 12.800 1.00 81.62 82 ARG A CA 1
ATOM 564 C C . ARG A 1 82 ? -11.495 7.006 12.727 1.00 81.62 82 ARG A C 1
ATOM 566 O O . ARG A 1 82 ? -11.573 6.067 13.509 1.00 81.62 82 ARG A O 1
ATOM 573 N N . LYS A 1 83 ? -12.412 7.259 11.789 1.00 72.62 83 LYS A N 1
ATOM 574 C CA . LYS A 1 83 ? -13.468 6.309 11.400 1.00 72.62 83 LYS A CA 1
ATOM 575 C C . LYS A 1 83 ? -12.957 5.243 10.444 1.00 72.62 83 LYS A C 1
ATOM 577 O O . LYS A 1 83 ? -12.106 5.581 9.585 1.00 72.62 83 LYS A O 1
#

pLDDT: mean 89.38, std 7.97, range [46.69, 96.62]

Foldseek 3Di:
DDPDAQPADAQAQDDDPVQLVVQFDPVLVVLLVCLLVVQLVVQLPPDPPCSPVSSVVSNVVSNVVSVVVRSVQSNCVNNRVHD

Sequence (83 aa):
MAFEDPKFPVTDPAPGMGTVFGNLNATDVATVVVATAGSAAWCFKGVKGVRGPNAVVGASLGLMGGLMLAGQSSFGRLTGQRK

Secondary structure (DSSP, 8-state):
--SS--SS--S-SS--HHHHHHT--HHHHHHHHHHHHHHHHHHHHH-SS-HHHHHHHHHHHHHHHHHHHHHHHHHHHHTTS--

Organism: Ectocarpus siliculosus (NCBI:txid2880)

Radius of gyration: 16.1 Å; chains: 1; bounding box: 32×22×45 Å

InterPro domains:
  IPR019721 NADH-ubiquinone oxidoreductase, 21kDa subunit, N-terminal [PF10785] (6-81)
  IPR053229 NADH-ubiquinone oxidoreductase subunit [PTHR34062] (4-82)